Protein AF-A0A7W8V4X4-F1 (afdb_monomer_lite)

Secondary structure (DSSP, 8-state):
-EESSHHHHHHHHHHHHHTT-TTT--EEEE---HHHHHHHHSTT-SEEEEEE--HHHHHHHHHHHHHHHHTT----S---PPPEEEEHHHHHHTT--SHHHHHHH-HHHH---TT--TTSPPP-

Foldseek 3Di:
DEEADVVVLVVVQVVCVVVVNLVPAAYEYEADFLVVLVQLLPVSGSHFKYKYAQVVQVVVLVVLCVVCVVVVHHLDPDFDLHIDIDTSCNCNVQVPNGLVSVCVVPVSRVHDPRSDDPPDDDDD

Organism: Paraburkholderia atlantica (NCBI:txid2654982)

InterPro domains:
  IPR028082 Periplasmic binding protein-like I [SSF53822] (2-90)

Radius of gyration: 17.1 Å; chains: 1; bounding box: 39×23×49 Å

Sequence (124 aa):
MFAPYDEFARGAKLAADEAKLPSKLRIYSADISTADIEAIRAPGSAWVATAATNPAVVGAVSVRAAALLVAGQDPGHHIVVKPTLITRDDLVRNDIKTIADLGAKFPAFRSSDAATAAWIPAAQ

pLDDT: mean 95.53, std 5.44, range [53.59, 98.75]

Structure (mmCIF, N/CA/C/O backbone):
data_AF-A0A7W8V4X4-F1
#
_entry.id   AF-A0A7W8V4X4-F1
#
loop_
_atom_site.group_PDB
_atom_site.id
_atom_site.type_symbol
_atom_site.label_atom_id
_atom_site.label_alt_id
_atom_site.label_comp_id
_atom_site.label_asym_id
_atom_site.label_entity_id
_atom_site.label_seq_id
_atom_site.pdbx_PDB_ins_code
_atom_site.Cartn_x
_atom_site.Cartn_y
_atom_site.Cartn_z
_atom_site.occupancy
_atom_site.B_iso_or_equiv
_atom_site.auth_seq_id
_atom_site.auth_comp_id
_atom_site.auth_asym_id
_atom_site.auth_atom_id
_atom_site.pdbx_PDB_model_num
ATOM 1 N N . MET A 1 1 ? -18.548 1.766 6.104 1.00 94.00 1 MET A N 1
ATOM 2 C CA . MET A 1 1 ? -18.270 2.898 5.198 1.00 94.00 1 MET A CA 1
ATOM 3 C C . MET A 1 1 ? -17.064 2.559 4.337 1.00 94.00 1 MET A C 1
ATOM 5 O O . MET A 1 1 ? -16.241 1.756 4.770 1.00 94.00 1 MET A O 1
ATOM 9 N N . PHE A 1 2 ? -16.984 3.138 3.142 1.00 97.50 2 PHE A N 1
ATOM 10 C CA . PHE A 1 2 ? -15.850 2.970 2.236 1.00 97.50 2 PHE A CA 1
ATOM 11 C C . PHE A 1 2 ? -15.149 4.317 2.013 1.00 97.50 2 PHE A C 1
ATOM 13 O O . PHE A 1 2 ? -15.831 5.303 1.741 1.00 97.50 2 PHE A O 1
ATOM 20 N N . ALA A 1 3 ? -13.823 4.358 2.167 1.00 98.12 3 ALA A N 1
ATOM 21 C CA . ALA A 1 3 ? -12.979 5.529 1.926 1.00 98.12 3 ALA A CA 1
ATOM 22 C C . ALA A 1 3 ? -12.005 5.233 0.772 1.00 98.12 3 ALA A C 1
ATOM 24 O O . ALA A 1 3 ? -11.080 4.447 0.956 1.00 98.12 3 ALA A O 1
ATOM 25 N N . PRO A 1 4 ? -12.156 5.859 -0.406 1.00 97.44 4 PRO A N 1
ATOM 26 C CA . PRO A 1 4 ? -11.327 5.555 -1.575 1.00 97.44 4 PRO A CA 1
ATOM 27 C C . PRO A 1 4 ? -9.894 6.119 -1.501 1.00 97.44 4 PRO A C 1
ATOM 29 O O . PRO A 1 4 ? -9.196 6.084 -2.505 1.00 97.44 4 PRO A O 1
ATOM 32 N N . TYR A 1 5 ? -9.481 6.659 -0.351 1.00 97.94 5 TYR A N 1
ATOM 33 C CA . TYR A 1 5 ? -8.145 7.186 -0.072 1.00 97.94 5 TYR A CA 1
ATOM 34 C C . TYR A 1 5 ? -7.888 7.116 1.444 1.00 97.94 5 TYR A C 1
ATOM 36 O O . TYR A 1 5 ? -8.822 7.320 2.235 1.00 97.94 5 TYR A O 1
ATOM 44 N N . ASP A 1 6 ? -6.654 6.825 1.855 1.00 97.94 6 ASP A N 1
ATOM 45 C CA . ASP A 1 6 ? -6.279 6.612 3.258 1.00 97.94 6 ASP A CA 1
ATOM 46 C C . ASP A 1 6 ? -6.505 7.854 4.141 1.00 97.94 6 ASP A C 1
ATOM 48 O O . ASP A 1 6 ? -6.975 7.711 5.267 1.00 97.94 6 ASP A O 1
ATOM 52 N N . GLU A 1 7 ? -6.312 9.076 3.633 1.00 98.06 7 GLU A N 1
ATOM 53 C CA . GLU A 1 7 ? -6.596 10.314 4.380 1.00 98.06 7 GLU A CA 1
ATOM 54 C C . GLU A 1 7 ? -8.076 10.440 4.756 1.00 98.06 7 GLU A C 1
ATOM 56 O O . GLU A 1 7 ? -8.420 10.853 5.867 1.00 98.06 7 GLU A O 1
ATOM 61 N N . PHE A 1 8 ? -8.984 10.029 3.862 1.00 98.38 8 PHE A N 1
ATOM 62 C CA . PHE A 1 8 ? -10.411 10.003 4.184 1.00 98.38 8 PHE A CA 1
ATOM 63 C C . PHE A 1 8 ? -10.719 8.944 5.244 1.00 98.38 8 PHE A C 1
ATOM 65 O O . PHE A 1 8 ? -11.556 9.171 6.120 1.00 98.38 8 PHE A O 1
ATOM 72 N N . ALA A 1 9 ? -10.035 7.799 5.198 1.00 98.50 9 ALA A N 1
ATOM 73 C CA . ALA A 1 9 ? -10.171 6.758 6.209 1.00 98.50 9 ALA A CA 1
ATOM 74 C C . ALA A 1 9 ? -9.619 7.209 7.573 1.00 98.50 9 ALA A C 1
ATOM 76 O O . ALA A 1 9 ? -10.277 6.975 8.591 1.00 98.50 9 ALA A O 1
ATOM 77 N N . ARG A 1 10 ? -8.485 7.925 7.602 1.00 98.06 10 ARG A N 1
ATOM 78 C CA . ARG A 1 10 ? -7.919 8.554 8.806 1.00 98.06 10 ARG A CA 1
ATOM 79 C C . ARG A 1 10 ? -8.908 9.532 9.433 1.00 98.06 10 ARG A C 1
ATOM 81 O O . ARG A 1 10 ? -9.200 9.413 10.623 1.00 98.06 10 ARG A O 1
ATOM 88 N N . GLY A 1 11 ? -9.486 10.430 8.634 1.00 97.75 11 GLY A N 1
ATOM 89 C CA . GLY A 1 11 ? -10.512 11.366 9.102 1.00 97.75 11 GLY A CA 1
ATOM 90 C C . GLY A 1 11 ? -11.756 10.659 9.649 1.00 97.75 11 GLY A C 1
ATOM 91 O O . GLY A 1 11 ? -12.235 10.984 10.736 1.00 97.75 11 GLY A O 1
ATOM 92 N N . ALA A 1 12 ? -12.252 9.637 8.947 1.00 97.56 12 ALA A N 1
ATOM 93 C CA . ALA A 1 12 ? -13.406 8.863 9.399 1.00 97.56 12 ALA A CA 1
ATOM 94 C C . ALA A 1 12 ? -13.133 8.085 10.695 1.00 97.56 12 ALA A C 1
ATOM 96 O O . ALA A 1 12 ? -14.007 8.010 11.561 1.00 97.56 12 ALA A O 1
ATOM 97 N N . LYS A 1 13 ? -11.928 7.525 10.850 1.00 97.44 13 LYS A N 1
ATOM 98 C CA . LYS A 1 13 ? -11.498 6.863 12.086 1.00 97.44 13 LYS A CA 1
ATOM 99 C C . LYS A 1 13 ? -11.454 7.859 13.242 1.00 97.44 13 LYS A C 1
ATOM 101 O O . LYS A 1 13 ? -12.008 7.560 14.294 1.00 97.44 13 LYS A O 1
ATOM 106 N N . LEU A 1 14 ? -10.837 9.025 13.043 1.00 97.56 14 LEU A N 1
ATOM 107 C CA . LEU A 1 14 ? -10.759 10.068 14.068 1.00 97.56 14 LEU A CA 1
ATOM 108 C C . LEU A 1 14 ? -12.161 10.456 14.559 1.00 97.56 14 LEU A C 1
ATOM 110 O O . LEU A 1 14 ? -12.430 10.398 15.756 1.00 97.56 14 LEU A O 1
ATOM 114 N N . ALA A 1 15 ? -13.084 10.729 13.634 1.00 97.56 15 ALA A N 1
ATOM 115 C CA . ALA A 1 15 ? -14.468 11.051 13.972 1.00 97.56 15 ALA A CA 1
ATOM 116 C C . ALA A 1 15 ? -15.188 9.899 14.700 1.00 97.56 15 ALA A C 1
ATOM 118 O O . ALA A 1 15 ? -15.945 10.132 15.642 1.00 97.56 15 ALA A O 1
ATOM 119 N N . ALA A 1 16 ? -14.958 8.647 14.287 1.00 96.69 16 ALA A N 1
ATOM 120 C CA . ALA A 1 16 ? -15.530 7.473 14.944 1.00 96.69 16 ALA A CA 1
ATOM 121 C C . ALA A 1 16 ? -15.048 7.325 16.395 1.00 96.69 16 ALA A C 1
ATOM 123 O O . ALA A 1 16 ? -15.850 6.997 17.276 1.00 96.69 16 ALA A O 1
ATOM 124 N N . ASP A 1 17 ? -13.763 7.574 16.636 1.00 96.25 17 ASP A N 1
ATOM 125 C CA . ASP A 1 17 ? -13.154 7.502 17.962 1.00 96.25 17 ASP A CA 1
ATOM 126 C C . ASP A 1 17 ? -13.665 8.636 18.864 1.00 96.25 17 ASP A C 1
ATOM 128 O O . ASP A 1 17 ? -14.129 8.369 19.975 1.00 96.25 17 ASP A O 1
ATOM 132 N N . GLU A 1 18 ? -13.680 9.879 18.371 1.00 97.31 18 GLU A N 1
ATOM 133 C CA . GLU A 1 18 ? -14.198 11.051 19.096 1.00 97.31 18 GLU A CA 1
ATOM 134 C C . GLU A 1 18 ? -15.684 10.904 19.449 1.00 97.31 18 GLU A C 1
ATOM 136 O O . GLU A 1 18 ? -16.105 11.213 20.568 1.00 97.31 18 GLU A O 1
ATOM 141 N N . ALA A 1 19 ? -16.480 10.351 18.530 1.00 97.31 19 ALA A N 1
ATOM 142 C CA . ALA A 1 19 ? -17.895 10.073 18.755 1.00 97.31 19 ALA A CA 1
ATOM 143 C C . ALA A 1 19 ? -18.147 8.837 19.640 1.00 97.31 19 ALA A C 1
ATOM 145 O O . ALA A 1 19 ? -19.298 8.564 19.992 1.00 97.31 19 ALA A O 1
ATOM 146 N N . LYS A 1 20 ? -17.104 8.078 20.012 1.00 96.62 20 LYS A N 1
ATOM 147 C CA . LYS A 1 20 ? -17.198 6.811 20.764 1.00 96.62 20 LYS A CA 1
ATOM 148 C C . LYS A 1 20 ? -18.060 5.762 20.050 1.00 96.62 20 LYS A C 1
ATOM 150 O O . LYS A 1 20 ? -18.831 5.030 20.674 1.00 96.62 20 LYS A O 1
ATOM 155 N N . LEU A 1 21 ? -17.924 5.671 18.727 1.00 96.31 21 LEU A N 1
ATOM 156 C CA . LEU A 1 21 ? -18.658 4.737 17.869 1.00 96.31 21 LEU A CA 1
ATOM 157 C C . LEU A 1 21 ? -17.801 3.650 17.181 1.00 96.31 21 LEU A C 1
ATOM 159 O O . LEU A 1 21 ? -18.309 3.060 16.221 1.00 96.31 21 LEU A O 1
ATOM 163 N N . PRO A 1 22 ? -16.568 3.297 17.612 1.00 92.75 22 PRO A N 1
ATOM 164 C CA . PRO A 1 22 ? -15.736 2.387 16.823 1.00 92.75 22 PRO A CA 1
ATOM 165 C C . PRO A 1 22 ? -16.312 0.963 16.730 1.00 92.75 22 PRO A C 1
ATOM 167 O O . PRO A 1 22 ? -16.068 0.251 15.761 1.00 92.75 22 PRO A O 1
ATOM 170 N N . SER A 1 23 ? -17.149 0.552 17.689 1.00 95.50 23 SER A N 1
ATOM 171 C CA . SER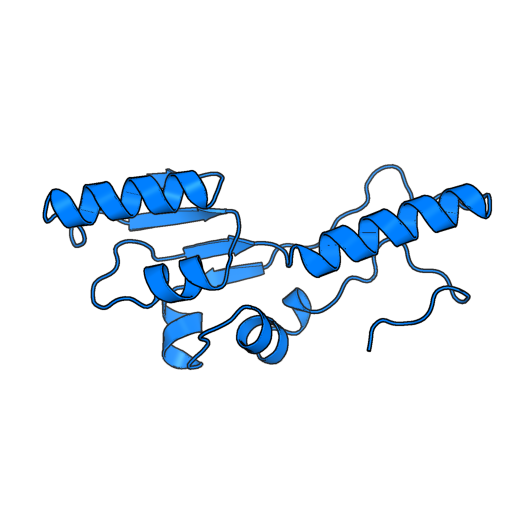 A 1 23 ? -17.859 -0.735 17.658 1.00 95.50 23 SER A CA 1
ATOM 172 C C . SER A 1 23 ? -19.105 -0.744 16.766 1.00 95.50 23 SER A C 1
ATOM 174 O O . SER A 1 23 ? -19.643 -1.816 16.488 1.00 95.50 23 SER A O 1
ATOM 176 N N . LYS A 1 24 ? -19.582 0.425 16.315 1.00 96.69 24 LYS A N 1
ATOM 177 C CA . LYS A 1 24 ? -20.825 0.566 15.538 1.00 96.69 24 LYS A CA 1
ATOM 178 C C . LYS A 1 24 ? -20.602 0.693 14.035 1.00 96.69 24 LYS A C 1
ATOM 180 O O . LYS A 1 24 ? -21.572 0.696 13.281 1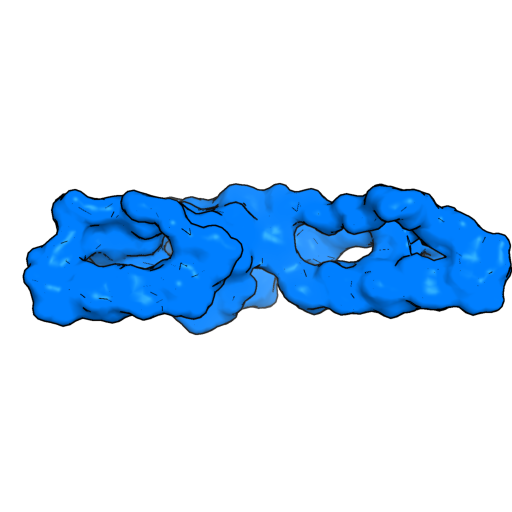.00 96.69 24 LYS A O 1
ATOM 185 N N . LEU A 1 25 ? -19.356 0.809 13.586 1.00 96.06 25 LEU A N 1
ATOM 186 C CA . LEU A 1 25 ? -19.036 0.944 12.172 1.00 96.06 25 LEU A CA 1
ATOM 187 C C . LEU A 1 25 ? -17.765 0.192 11.804 1.00 96.06 25 LEU A C 1
ATOM 189 O O . LEU A 1 25 ? -16.950 -0.173 12.643 1.00 96.06 25 LEU A O 1
ATOM 193 N N . ARG A 1 26 ? -17.629 -0.048 10.504 1.00 98.19 26 ARG A N 1
ATOM 194 C CA . ARG A 1 26 ? -16.458 -0.666 9.892 1.00 98.19 26 ARG A CA 1
ATOM 195 C C . ARG A 1 26 ? -15.976 0.236 8.764 1.00 98.19 26 ARG A C 1
ATOM 197 O O . ARG A 1 26 ? -16.792 0.653 7.933 1.00 98.19 26 ARG A O 1
ATOM 204 N N . ILE A 1 27 ? -14.687 0.548 8.758 1.00 98.62 27 ILE A N 1
ATOM 205 C CA . ILE A 1 27 ? -14.015 1.337 7.726 1.00 98.62 27 ILE A CA 1
ATOM 206 C C . ILE A 1 27 ? -13.261 0.364 6.823 1.00 98.62 27 ILE A C 1
ATOM 208 O O . ILE A 1 27 ? -12.426 -0.415 7.290 1.00 98.62 27 ILE A O 1
ATOM 212 N N . TYR A 1 28 ? -13.608 0.410 5.541 1.00 98.75 28 TYR A N 1
ATOM 213 C CA . TYR A 1 28 ? -12.897 -0.234 4.443 1.00 98.75 28 TYR A CA 1
ATOM 214 C C . TYR A 1 28 ? -12.294 0.875 3.589 1.00 98.75 28 TYR A C 1
ATOM 216 O O . TYR A 1 28 ? -12.984 1.865 3.332 1.00 98.75 28 TYR A O 1
ATOM 224 N N . SER A 1 29 ? -11.046 0.745 3.157 1.00 98.69 29 SER A N 1
ATOM 225 C CA . SER A 1 29 ? -10.375 1.827 2.432 1.00 98.69 29 SER A CA 1
ATOM 226 C C . SER A 1 29 ? -9.542 1.370 1.239 1.00 98.69 29 SER A C 1
ATOM 228 O O . SER A 1 29 ? -9.427 0.173 0.965 1.00 98.69 29 SER A O 1
ATOM 230 N N . ALA A 1 30 ? -8.969 2.347 0.543 1.00 98.44 30 ALA A N 1
ATOM 231 C CA . ALA A 1 30 ? -7.819 2.172 -0.328 1.00 98.44 30 ALA A CA 1
ATOM 232 C C . ALA A 1 30 ? -6.557 2.776 0.311 1.00 98.44 30 ALA A C 1
ATOM 234 O O . ALA A 1 30 ? -6.662 3.583 1.237 1.00 98.44 30 ALA A O 1
ATOM 235 N N . ASP A 1 31 ? -5.399 2.384 -0.218 1.00 98.00 31 ASP A N 1
ATOM 236 C CA . ASP A 1 31 ? -4.058 2.842 0.161 1.00 98.00 31 ASP A CA 1
ATOM 237 C C . ASP A 1 31 ? -3.604 2.444 1.570 1.00 98.00 31 ASP A C 1
ATOM 239 O O . ASP A 1 31 ? -4.359 1.897 2.381 1.00 98.00 31 ASP A O 1
ATOM 243 N N . ILE A 1 32 ? -2.304 2.608 1.820 1.00 97.69 32 ILE A N 1
ATOM 244 C CA . ILE A 1 32 ? -1.694 2.283 3.105 1.00 97.69 32 ILE A CA 1
ATOM 245 C C . ILE A 1 32 ? -0.349 2.995 3.288 1.00 97.69 32 ILE A C 1
ATOM 247 O O . ILE A 1 32 ? 0.488 3.053 2.385 1.00 97.69 32 ILE A O 1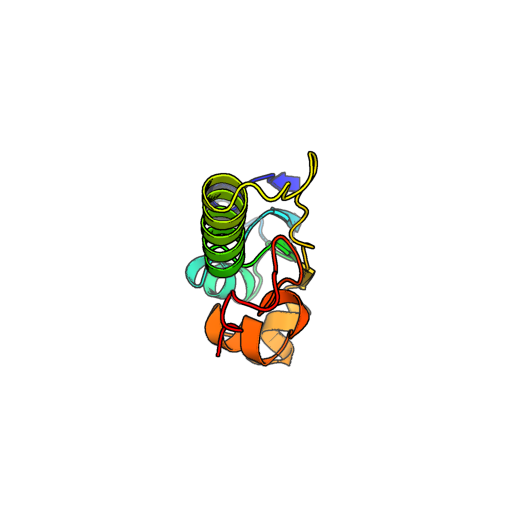
ATOM 251 N N . SER A 1 33 ? -0.113 3.449 4.511 1.00 97.44 33 SER A N 1
ATOM 252 C CA . SER A 1 33 ? 1.159 3.952 5.020 1.00 97.44 33 SER A CA 1
ATOM 253 C C . SER A 1 33 ? 1.522 3.267 6.344 1.00 97.44 33 SER A C 1
ATOM 255 O O . SER A 1 33 ? 0.726 2.534 6.935 1.00 97.44 33 SER A O 1
ATOM 257 N N . THR A 1 34 ? 2.728 3.519 6.864 1.00 97.81 34 THR A N 1
ATOM 258 C CA . THR A 1 34 ? 3.097 3.058 8.216 1.00 97.81 34 THR A CA 1
ATOM 259 C C . THR A 1 34 ? 2.160 3.637 9.287 1.00 97.81 34 THR A C 1
ATOM 261 O O . THR A 1 34 ? 1.804 2.927 10.225 1.00 97.81 34 THR A O 1
ATOM 264 N N . ALA A 1 35 ? 1.694 4.880 9.121 1.00 97.88 35 ALA A N 1
ATOM 265 C CA . ALA A 1 35 ? 0.733 5.493 10.040 1.00 97.88 35 ALA A CA 1
ATOM 266 C C . ALA A 1 35 ? -0.638 4.793 9.992 1.00 97.88 35 ALA A C 1
ATOM 268 O O . ALA A 1 35 ? -1.289 4.617 11.022 1.00 97.88 35 ALA A O 1
ATOM 269 N N . ASP A 1 36 ? -1.060 4.317 8.818 1.00 98.38 36 ASP A N 1
ATOM 270 C CA . ASP A 1 36 ? -2.307 3.550 8.695 1.00 98.38 36 ASP A CA 1
ATOM 271 C C . ASP A 1 36 ? -2.203 2.182 9.332 1.00 98.38 36 ASP A C 1
ATOM 273 O O . ASP A 1 36 ? -3.140 1.741 9.990 1.00 98.38 36 ASP A O 1
ATOM 277 N N . ILE A 1 37 ? -1.057 1.515 9.186 1.00 98.44 37 ILE A N 1
ATOM 278 C CA . ILE A 1 37 ? -0.804 0.239 9.859 1.00 98.44 37 ILE A CA 1
ATOM 279 C C . ILE A 1 37 ? -0.957 0.413 11.373 1.00 98.44 37 ILE A C 1
ATOM 281 O O . ILE A 1 37 ? -1.613 -0.405 12.021 1.00 98.44 37 ILE A O 1
ATOM 285 N N . GLU A 1 38 ? -0.417 1.490 11.940 1.00 98.44 38 GLU A N 1
ATOM 286 C CA . GLU A 1 38 ? -0.610 1.825 13.352 1.00 98.44 38 GLU A CA 1
ATOM 287 C C . GLU A 1 38 ? -2.096 2.055 13.688 1.00 98.44 38 GLU A C 1
ATOM 289 O O . GLU A 1 38 ? -2.633 1.430 14.610 1.00 98.44 38 GLU A O 1
ATOM 294 N N . ALA A 1 39 ? -2.792 2.876 12.898 1.00 98.31 39 ALA A N 1
ATOM 295 C CA . ALA A 1 39 ? -4.199 3.215 13.105 1.00 98.31 39 ALA A CA 1
ATOM 296 C C . ALA A 1 39 ? -5.152 2.007 12.975 1.00 98.31 39 ALA A C 1
ATOM 298 O O . ALA A 1 39 ? -6.115 1.884 13.741 1.00 98.31 39 ALA A O 1
ATOM 299 N N . ILE A 1 40 ? -4.894 1.100 12.033 1.00 98.62 40 ILE A N 1
ATOM 300 C CA . ILE A 1 40 ? -5.650 -0.142 11.821 1.00 98.62 40 ILE A CA 1
ATOM 301 C C . ILE A 1 40 ? -5.408 -1.110 12.987 1.00 98.62 40 ILE A C 1
ATOM 303 O O . ILE A 1 40 ? -6.346 -1.722 13.506 1.00 98.62 40 ILE A O 1
ATOM 307 N N . ARG A 1 41 ? -4.158 -1.241 13.447 1.00 98.44 41 ARG A N 1
ATOM 308 C CA . ARG A 1 41 ? -3.792 -2.166 14.536 1.00 98.44 41 ARG A CA 1
ATOM 309 C C . ARG A 1 41 ? -4.300 -1.734 15.900 1.00 98.44 41 ARG A C 1
ATOM 311 O O . ARG A 1 41 ? -4.450 -2.603 16.764 1.00 98.44 41 ARG A O 1
ATOM 318 N N . ALA A 1 42 ? -4.586 -0.445 16.089 1.00 97.88 42 ALA A N 1
ATOM 319 C CA . ALA A 1 42 ? -5.067 0.095 17.354 1.00 97.88 42 ALA A CA 1
ATOM 320 C C . ALA A 1 42 ? -6.175 -0.791 17.982 1.00 97.88 42 ALA A C 1
ATOM 322 O O . ALA A 1 42 ? -7.029 -1.344 17.266 1.00 97.88 42 ALA A O 1
ATOM 323 N N . PRO A 1 43 ? -6.164 -0.993 19.313 1.00 95.94 43 PRO A N 1
ATOM 324 C CA . PRO A 1 43 ? -7.187 -1.781 19.990 1.00 95.94 43 PRO A CA 1
ATOM 325 C C . PRO A 1 43 ? -8.588 -1.247 19.688 1.00 95.94 43 PRO A C 1
ATOM 327 O O . PRO A 1 43 ? -8.843 -0.054 19.808 1.00 95.94 43 PRO A O 1
ATOM 330 N N . GLY A 1 44 ? -9.496 -2.130 19.270 1.00 95.44 44 GLY A N 1
ATOM 331 C CA . GLY A 1 44 ? -10.873 -1.746 18.954 1.00 95.44 44 GLY A CA 1
ATOM 332 C C . GLY A 1 44 ? -11.041 -0.862 17.714 1.00 95.44 44 GLY A C 1
ATOM 333 O O . GLY A 1 44 ? -12.140 -0.355 17.517 1.00 95.44 44 GLY A O 1
ATOM 334 N N . SER A 1 45 ? -10.005 -0.688 16.880 1.00 97.88 45 SER A N 1
ATOM 335 C CA . SER A 1 45 ? -10.089 0.137 15.669 1.00 97.88 45 SER A CA 1
ATOM 336 C C . SER A 1 45 ? -11.269 -0.267 14.780 1.00 97.88 45 SER A C 1
ATOM 338 O O . SER A 1 45 ? -11.472 -1.447 14.474 1.00 97.88 45 SER A O 1
ATOM 340 N N . ALA A 1 46 ? -12.034 0.732 14.335 1.00 98.00 46 ALA A N 1
ATOM 341 C CA . ALA A 1 46 ? -13.106 0.549 13.362 1.00 98.00 46 ALA A CA 1
ATOM 342 C C . ALA A 1 46 ? -12.570 0.254 11.950 1.00 98.00 46 ALA A C 1
ATOM 344 O O . ALA A 1 46 ? -13.322 -0.209 11.089 1.00 98.00 46 ALA A O 1
ATOM 345 N N . TRP A 1 47 ? -11.285 0.520 11.698 1.00 98.62 47 TRP A N 1
ATOM 346 C CA . TRP A 1 47 ? -10.638 0.294 10.412 1.00 98.62 47 TRP A CA 1
ATOM 347 C C . TRP A 1 47 ? -10.206 -1.158 10.281 1.00 98.62 47 TRP A C 1
ATOM 349 O O . TRP A 1 47 ? -9.305 -1.624 10.972 1.00 98.62 47 TRP A O 1
ATOM 359 N N . VAL A 1 48 ? -10.918 -1.897 9.427 1.00 98.50 48 VAL A N 1
ATOM 360 C CA . VAL A 1 48 ? -10.824 -3.361 9.376 1.00 98.50 48 VAL A CA 1
ATOM 361 C C . VAL A 1 48 ? -10.126 -3.901 8.140 1.00 98.50 48 VAL A C 1
ATOM 363 O O . VAL A 1 48 ? -9.608 -5.014 8.203 1.00 98.50 48 VAL A O 1
ATOM 366 N N . ALA A 1 49 ? -10.086 -3.147 7.040 1.00 98.50 49 ALA A N 1
ATOM 367 C CA . ALA A 1 49 ? -9.350 -3.543 5.847 1.00 98.50 49 ALA A CA 1
ATOM 368 C C . ALA A 1 49 ? -9.015 -2.353 4.942 1.00 98.50 49 ALA A C 1
ATOM 370 O O . ALA A 1 49 ? -9.746 -1.359 4.905 1.00 98.50 49 ALA A O 1
ATOM 371 N N . THR A 1 50 ? -7.948 -2.508 4.166 1.00 98.56 50 THR A N 1
ATOM 372 C CA . THR A 1 50 ? -7.594 -1.631 3.051 1.00 98.56 50 THR A CA 1
ATOM 373 C C . THR A 1 50 ? -7.140 -2.449 1.842 1.00 98.56 50 THR A C 1
ATOM 375 O O . THR A 1 50 ? -6.570 -3.531 1.997 1.00 98.56 50 THR A O 1
ATOM 378 N N . ALA A 1 51 ? -7.405 -1.959 0.635 1.00 97.50 51 ALA A N 1
ATOM 379 C CA . ALA A 1 51 ? -6.809 -2.472 -0.594 1.00 97.50 51 ALA A CA 1
ATOM 380 C C . ALA A 1 51 ? -5.721 -1.501 -1.057 1.00 97.50 51 ALA A C 1
ATOM 382 O O . ALA A 1 51 ? -6.008 -0.336 -1.320 1.00 97.50 51 ALA A O 1
ATOM 383 N N . ALA A 1 52 ? -4.477 -1.962 -1.169 1.00 96.81 52 ALA A N 1
ATOM 384 C CA . ALA A 1 52 ? -3.361 -1.061 -1.429 1.00 96.81 52 ALA A CA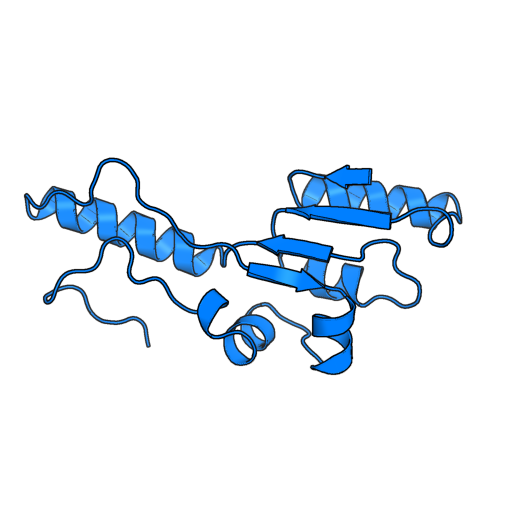 1
ATOM 385 C C . ALA A 1 52 ? -2.332 -1.634 -2.400 1.00 96.81 52 ALA A C 1
ATOM 387 O O . ALA A 1 52 ? -2.174 -2.846 -2.542 1.00 96.81 52 ALA A O 1
ATOM 388 N N . THR A 1 53 ? -1.585 -0.730 -3.024 1.00 95.88 53 THR A N 1
ATOM 389 C CA . THR A 1 53 ? -0.302 -1.026 -3.671 1.00 95.88 53 THR A CA 1
ATOM 390 C C . THR A 1 53 ? 0.819 -0.432 -2.823 1.00 95.88 53 THR A C 1
ATOM 392 O O . THR A 1 53 ? 0.577 0.432 -1.981 1.00 95.88 53 THR A O 1
ATOM 395 N N . ASN A 1 54 ? 2.054 -0.883 -3.028 1.00 95.44 54 ASN A N 1
ATOM 396 C CA . ASN A 1 54 ? 3.199 -0.232 -2.409 1.00 95.44 54 ASN A CA 1
ATOM 397 C C . ASN A 1 54 ? 3.576 1.017 -3.226 1.00 95.44 54 ASN A C 1
ATOM 399 O O . ASN A 1 54 ? 3.984 0.864 -4.384 1.00 95.44 54 ASN A O 1
ATOM 403 N N . PRO A 1 55 ? 3.499 2.235 -2.659 1.00 92.56 55 PRO A N 1
ATOM 404 C CA . PRO A 1 55 ? 3.777 3.464 -3.403 1.00 92.56 55 PRO A CA 1
ATOM 405 C C . PRO A 1 55 ? 5.211 3.518 -3.950 1.00 92.56 55 PRO A C 1
ATOM 407 O O . PRO A 1 55 ? 5.435 4.071 -5.026 1.00 92.56 55 PRO A O 1
ATOM 410 N N . ALA A 1 56 ? 6.180 2.878 -3.282 1.00 93.62 56 ALA A N 1
ATOM 411 C CA . ALA A 1 56 ? 7.546 2.774 -3.796 1.00 93.62 56 ALA A CA 1
ATOM 412 C C . ALA A 1 56 ? 7.620 1.893 -5.057 1.00 93.62 56 ALA A C 1
ATOM 414 O O . ALA A 1 56 ? 8.326 2.229 -6.008 1.00 93.62 56 ALA A O 1
ATOM 415 N N . VAL A 1 57 ? 6.850 0.799 -5.102 1.00 94.56 57 VAL A N 1
ATOM 416 C CA . VAL A 1 57 ? 6.756 -0.073 -6.286 1.00 94.56 57 VAL A CA 1
ATOM 417 C C . VAL A 1 57 ? 6.060 0.654 -7.433 1.00 94.56 57 VAL A C 1
ATOM 419 O O . VAL A 1 57 ? 6.524 0.563 -8.567 1.00 94.56 57 VAL A O 1
ATOM 422 N N . VAL A 1 58 ? 4.996 1.413 -7.153 1.00 95.88 58 VAL A N 1
ATOM 423 C CA . VAL A 1 58 ? 4.332 2.260 -8.157 1.00 95.88 58 VAL A CA 1
ATOM 424 C C . VAL A 1 58 ? 5.315 3.278 -8.736 1.00 95.88 58 VAL A C 1
ATOM 426 O O . VAL A 1 58 ? 5.452 3.359 -9.954 1.00 95.88 58 VAL A O 1
ATOM 429 N N . GLY A 1 59 ? 6.070 3.987 -7.890 1.00 95.56 59 GLY A N 1
ATOM 430 C CA . GLY A 1 59 ? 7.105 4.923 -8.339 1.00 95.56 59 GLY A CA 1
ATOM 431 C C . GLY A 1 59 ? 8.171 4.255 -9.214 1.00 95.56 59 GLY A C 1
ATOM 432 O O . GLY A 1 59 ? 8.500 4.764 -10.286 1.00 95.56 59 GLY A O 1
ATOM 433 N N . ALA A 1 60 ? 8.657 3.077 -8.813 1.00 95.38 60 ALA A N 1
ATOM 434 C CA . ALA A 1 60 ? 9.620 2.309 -9.599 1.00 95.38 60 ALA A CA 1
ATOM 435 C C . ALA A 1 60 ? 9.048 1.866 -10.958 1.00 95.38 60 ALA A C 1
ATOM 437 O O . ALA A 1 60 ? 9.728 1.971 -11.976 1.00 95.38 60 ALA A O 1
ATOM 438 N N . VAL A 1 61 ? 7.796 1.398 -11.009 1.00 96.44 61 VAL A N 1
ATOM 439 C CA . VAL A 1 61 ? 7.098 1.055 -12.262 1.00 96.44 61 VAL A CA 1
ATOM 440 C C . VAL A 1 61 ? 6.990 2.273 -13.180 1.00 96.44 61 VAL A C 1
ATOM 442 O O . VAL A 1 61 ? 7.314 2.154 -14.359 1.00 96.44 61 VAL A O 1
ATOM 445 N N . SER A 1 62 ? 6.621 3.443 -12.653 1.00 97.12 62 SER A N 1
ATOM 446 C CA . SER A 1 62 ? 6.517 4.682 -13.434 1.00 97.12 62 SER A CA 1
ATOM 447 C C . SER A 1 62 ? 7.853 5.098 -14.055 1.00 97.12 62 SER A C 1
ATOM 449 O O . SER A 1 62 ? 7.909 5.424 -15.240 1.00 97.12 62 SER A O 1
ATOM 451 N N . VAL A 1 63 ? 8.949 5.038 -13.288 1.00 96.88 63 VAL A N 1
ATOM 452 C CA . VAL A 1 63 ? 10.294 5.355 -13.801 1.00 96.88 63 VAL A CA 1
ATOM 453 C C . VAL A 1 63 ? 10.727 4.350 -14.866 1.00 96.88 63 VAL A C 1
ATOM 455 O O . VAL A 1 63 ? 11.250 4.748 -15.907 1.00 96.88 63 VAL A O 1
ATOM 458 N N . ARG A 1 64 ? 10.474 3.053 -14.653 1.00 97.06 64 ARG A N 1
ATOM 459 C CA . ARG A 1 64 ? 10.781 2.028 -15.656 1.00 97.06 64 ARG A CA 1
ATOM 460 C C . ARG A 1 64 ? 9.986 2.229 -16.947 1.00 97.06 64 ARG A C 1
ATOM 462 O O . ARG A 1 64 ? 10.567 2.144 -18.022 1.00 97.06 64 ARG A O 1
ATOM 469 N N . ALA A 1 65 ? 8.699 2.559 -16.854 1.00 97.62 65 ALA A N 1
ATOM 470 C CA . ALA A 1 65 ? 7.864 2.849 -18.018 1.00 97.62 65 ALA A CA 1
ATOM 471 C C . ALA A 1 65 ? 8.405 4.035 -18.831 1.00 97.62 65 ALA A C 1
ATOM 473 O O . ALA A 1 65 ? 8.510 3.950 -20.053 1.00 97.62 65 ALA A O 1
ATOM 474 N N . ALA A 1 66 ? 8.824 5.112 -18.159 1.00 97.69 66 ALA A N 1
ATOM 475 C CA . ALA A 1 66 ? 9.478 6.240 -18.818 1.00 97.69 66 ALA A CA 1
ATOM 476 C C . ALA A 1 66 ? 10.806 5.833 -19.484 1.00 97.69 66 ALA A C 1
ATOM 478 O O . ALA A 1 66 ? 11.084 6.244 -20.608 1.00 97.69 66 ALA A O 1
ATOM 479 N N . ALA A 1 67 ? 11.609 4.992 -18.827 1.00 97.62 67 ALA A N 1
ATOM 480 C CA . ALA A 1 67 ? 12.872 4.505 -19.378 1.00 97.62 67 ALA A CA 1
ATOM 481 C C . ALA A 1 67 ? 12.671 3.624 -20.627 1.00 97.62 67 ALA A C 1
ATOM 483 O O . ALA A 1 67 ? 13.441 3.741 -21.579 1.00 97.62 67 ALA A O 1
ATOM 484 N N . LEU A 1 68 ? 11.621 2.793 -20.657 1.00 98.12 68 LEU A N 1
ATOM 485 C CA . LEU A 1 68 ? 11.232 2.026 -21.846 1.00 98.12 68 LEU A CA 1
ATOM 486 C C . LEU A 1 68 ? 10.920 2.957 -23.022 1.00 98.12 68 LEU A C 1
ATOM 488 O O . LEU A 1 68 ? 11.471 2.763 -24.104 1.00 98.12 68 LEU A O 1
ATOM 492 N N . LEU A 1 69 ? 10.137 4.016 -22.792 1.00 98.00 69 LEU A N 1
ATOM 493 C CA . LEU A 1 69 ? 9.819 5.004 -23.828 1.00 98.00 69 LEU A CA 1
ATOM 494 C C . LEU A 1 69 ? 11.074 5.708 -24.366 1.00 98.00 69 LEU A C 1
ATOM 496 O O . LEU A 1 69 ? 11.218 5.856 -25.577 1.00 98.00 69 LEU A O 1
ATOM 500 N N . VAL A 1 70 ? 12.012 6.089 -23.491 1.00 98.25 70 VAL A N 1
ATOM 501 C CA . VAL A 1 70 ? 13.308 6.670 -23.898 1.00 98.25 70 VAL A CA 1
ATOM 502 C C . VAL A 1 70 ? 14.124 5.688 -24.747 1.00 98.25 70 VAL A C 1
ATOM 504 O O . VAL A 1 70 ? 14.780 6.099 -25.701 1.00 98.25 70 VAL A O 1
ATOM 507 N N . ALA A 1 71 ? 14.053 4.391 -24.442 1.00 98.00 71 ALA A N 1
ATOM 508 C CA . ALA A 1 71 ? 14.694 3.328 -25.213 1.00 98.00 71 ALA A CA 1
ATOM 509 C C . ALA A 1 71 ? 13.932 2.943 -26.502 1.00 98.00 71 ALA A C 1
ATOM 511 O O . ALA A 1 71 ? 14.334 1.999 -27.184 1.00 98.00 71 ALA A O 1
ATOM 512 N N . GLY A 1 72 ? 12.834 3.632 -26.839 1.00 97.94 72 GLY A N 1
ATOM 513 C CA . GLY A 1 72 ? 11.992 3.320 -27.999 1.00 97.94 72 GLY A CA 1
ATOM 514 C C . GLY A 1 72 ? 11.157 2.042 -27.846 1.00 97.94 72 GLY A C 1
ATOM 515 O O . GLY A 1 72 ? 10.716 1.477 -28.845 1.00 97.94 72 GLY A O 1
ATOM 516 N N . GLN A 1 73 ? 10.962 1.563 -26.615 1.00 98.12 73 GLN A N 1
ATOM 517 C CA . GLN A 1 73 ? 10.164 0.382 -26.280 1.00 98.12 73 GLN A CA 1
ATOM 518 C C . GLN A 1 73 ? 8.778 0.803 -25.771 1.00 98.12 73 GLN A C 1
ATOM 520 O O . GLN A 1 73 ? 8.658 1.763 -25.012 1.00 98.12 73 GLN A O 1
ATOM 525 N N . ASP A 1 74 ? 7.730 0.077 -26.168 1.00 96.44 74 ASP A N 1
ATOM 526 C CA . ASP A 1 74 ? 6.357 0.332 -25.715 1.00 96.44 74 ASP A CA 1
ATOM 527 C C . ASP A 1 74 ? 6.101 -0.348 -24.353 1.00 96.44 74 ASP A C 1
ATOM 529 O O . ASP A 1 74 ? 6.119 -1.581 -24.282 1.00 96.44 74 ASP A O 1
ATOM 533 N N . PRO A 1 75 ? 5.862 0.405 -23.261 1.00 95.44 75 PRO A N 1
ATOM 534 C CA . PRO A 1 75 ? 5.518 -0.171 -21.962 1.00 95.44 75 PRO A CA 1
ATOM 535 C C . PRO A 1 75 ? 4.057 -0.659 -21.881 1.00 95.44 75 PRO A C 1
ATOM 537 O O . PRO A 1 75 ? 3.667 -1.236 -20.863 1.00 95.44 75 PRO A O 1
ATOM 540 N N . GLY A 1 76 ? 3.256 -0.437 -22.927 1.00 94.19 76 GLY A N 1
ATOM 541 C CA . GLY A 1 76 ? 1.840 -0.770 -23.010 1.00 94.19 76 GLY A CA 1
ATOM 542 C C . GLY A 1 76 ? 0.924 0.370 -22.557 1.00 94.19 76 GLY A C 1
ATOM 543 O O . GLY A 1 76 ? 1.271 1.195 -21.714 1.00 94.19 76 GLY A O 1
ATOM 544 N N . HIS A 1 77 ? -0.301 0.386 -23.092 1.00 94.06 77 HIS A N 1
ATOM 545 C CA . HIS A 1 77 ? -1.313 1.405 -22.776 1.00 94.06 77 HIS A CA 1
ATOM 546 C C . HIS A 1 77 ? -1.883 1.280 -21.349 1.00 94.06 77 HIS A C 1
ATOM 548 O O . HIS A 1 77 ? -2.347 2.258 -20.767 1.00 94.06 77 HIS A O 1
ATOM 554 N N . HIS A 1 78 ? -1.862 0.074 -20.772 1.00 95.44 78 HIS A N 1
ATOM 555 C CA . HIS A 1 78 ? -2.315 -0.191 -19.406 1.00 95.44 78 HIS A CA 1
ATOM 556 C C . HIS A 1 78 ? -1.213 -0.881 -18.608 1.00 95.44 78 HIS A C 1
ATOM 558 O O . HIS A 1 78 ? -0.967 -2.076 -18.766 1.00 95.44 78 HIS A O 1
ATOM 564 N N . ILE A 1 79 ? -0.580 -0.123 -17.716 1.00 95.44 79 ILE A N 1
ATOM 565 C CA . ILE A 1 79 ? 0.458 -0.611 -16.810 1.00 95.44 79 ILE A CA 1
ATOM 566 C C . ILE A 1 79 ? -0.184 -0.810 -15.440 1.00 95.44 79 ILE A C 1
ATOM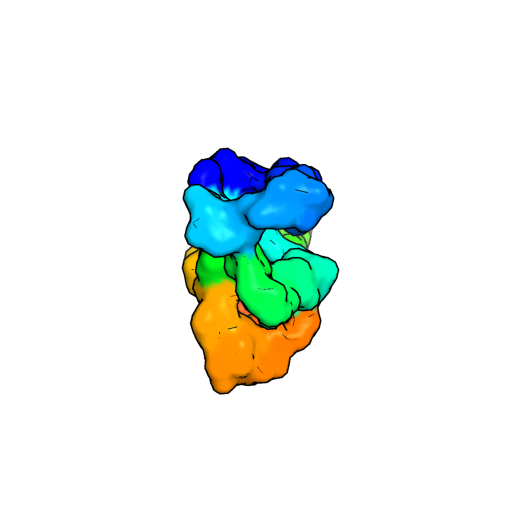 568 O O . ILE A 1 79 ? -0.526 0.155 -14.759 1.00 95.44 79 ILE A O 1
ATOM 572 N N . VAL A 1 80 ? -0.387 -2.065 -15.043 1.00 94.62 80 VAL A N 1
ATOM 573 C CA . VAL A 1 80 ? -1.124 -2.401 -13.818 1.00 94.62 80 VAL A CA 1
ATOM 574 C C . VAL A 1 80 ? -0.163 -2.839 -12.720 1.00 94.62 80 VAL A C 1
ATOM 576 O O . VAL A 1 80 ? 0.535 -3.841 -12.854 1.00 94.62 80 VAL A O 1
ATOM 579 N N . VAL A 1 81 ? -0.184 -2.127 -11.593 1.00 95.19 81 VAL A N 1
ATOM 580 C CA . VAL A 1 81 ? 0.402 -2.600 -10.333 1.00 95.19 81 VAL A CA 1
ATOM 581 C C . VAL A 1 81 ? -0.699 -3.289 -9.540 1.00 95.19 81 VAL A C 1
ATOM 583 O O . VAL A 1 81 ? -1.700 -2.665 -9.193 1.00 95.19 81 VAL A O 1
ATOM 586 N N . LYS A 1 82 ? -0.547 -4.593 -9.294 1.00 93.62 82 LYS A N 1
ATOM 587 C CA . LYS A 1 82 ? -1.590 -5.400 -8.650 1.00 93.62 82 LYS A CA 1
ATOM 588 C C . LYS A 1 82 ? -1.754 -4.976 -7.181 1.00 93.62 82 LYS A C 1
ATOM 590 O O . LYS A 1 82 ? -0.774 -5.026 -6.437 1.00 93.62 82 LYS A O 1
ATOM 595 N N . PRO A 1 83 ? -2.959 -4.572 -6.742 1.00 94.81 83 PRO A N 1
ATOM 596 C CA . PRO A 1 83 ? -3.202 -4.264 -5.341 1.00 94.81 83 PRO A CA 1
ATOM 597 C C . PRO A 1 83 ? -3.298 -5.544 -4.505 1.00 94.81 83 PRO A C 1
ATOM 599 O O . PRO A 1 83 ? -3.596 -6.627 -5.010 1.00 94.81 83 PRO A O 1
ATOM 602 N N . THR A 1 84 ? -3.078 -5.405 -3.202 1.00 94.69 84 THR A N 1
ATOM 603 C CA . THR A 1 84 ? -3.228 -6.460 -2.196 1.00 94.69 84 THR A CA 1
ATOM 604 C C . THR A 1 84 ? -4.293 -6.042 -1.186 1.00 94.69 84 THR A C 1
ATOM 606 O O . THR A 1 84 ? -4.326 -4.890 -0.753 1.00 94.69 84 THR A O 1
ATOM 609 N N . LEU A 1 85 ? -5.167 -6.978 -0.809 1.00 96.69 85 LEU A N 1
ATOM 610 C CA . LEU A 1 85 ? -6.066 -6.805 0.330 1.00 96.69 85 LEU A CA 1
ATOM 611 C C . LEU A 1 85 ? -5.272 -7.003 1.621 1.00 96.69 85 LEU A C 1
ATOM 613 O O . LEU A 1 85 ? -4.622 -8.031 1.792 1.00 96.69 85 LEU A O 1
ATOM 617 N N . ILE A 1 86 ? -5.362 -6.036 2.527 1.00 97.69 86 ILE A N 1
ATOM 618 C CA . ILE A 1 86 ? -4.710 -6.053 3.834 1.00 97.69 86 ILE A CA 1
ATOM 619 C C . ILE A 1 86 ? -5.791 -5.863 4.893 1.00 97.69 86 ILE A C 1
ATOM 621 O O . ILE A 1 86 ? -6.424 -4.807 4.971 1.00 97.69 86 ILE A O 1
ATOM 625 N N . THR A 1 87 ? -6.025 -6.882 5.712 1.00 98.44 87 THR A N 1
ATOM 626 C CA . THR A 1 87 ? -6.983 -6.805 6.819 1.00 98.44 87 THR A CA 1
ATOM 627 C C . THR A 1 87 ? -6.291 -6.445 8.130 1.00 98.44 87 THR A C 1
ATOM 629 O O . THR A 1 87 ? -5.095 -6.675 8.321 1.00 98.44 87 THR A O 1
ATOM 632 N N . ARG A 1 88 ? -7.052 -5.921 9.095 1.00 98.50 88 ARG A N 1
ATOM 633 C CA . ARG A 1 88 ? -6.558 -5.719 10.464 1.00 98.50 88 ARG A CA 1
ATOM 634 C C . ARG A 1 88 ? -6.010 -7.015 11.062 1.00 98.50 88 ARG A C 1
ATOM 636 O O . ARG A 1 88 ? -4.998 -6.990 11.759 1.00 98.50 88 ARG A O 1
ATOM 643 N N . ASP A 1 89 ? -6.671 -8.134 10.785 1.00 98.38 89 ASP A N 1
ATOM 644 C CA . ASP A 1 89 ? -6.260 -9.446 11.273 1.00 98.38 89 ASP A CA 1
ATOM 645 C C . ASP A 1 89 ? -4.913 -9.871 10.686 1.00 98.38 89 ASP A C 1
ATOM 647 O O . ASP A 1 89 ? -4.079 -10.387 11.431 1.00 98.38 89 ASP A O 1
ATOM 651 N N . ASP A 1 90 ? -4.654 -9.583 9.408 1.00 97.81 90 ASP A N 1
ATOM 652 C CA . ASP A 1 90 ? -3.342 -9.804 8.794 1.00 97.81 90 ASP A CA 1
ATOM 653 C C . ASP A 1 90 ? -2.247 -9.035 9.540 1.00 97.81 90 ASP A C 1
ATOM 655 O O . ASP A 1 90 ? -1.215 -9.611 9.891 1.00 97.81 90 ASP A O 1
ATOM 659 N N . LEU A 1 91 ? -2.488 -7.753 9.839 1.00 98.31 91 LEU A N 1
ATOM 660 C CA . LEU A 1 91 ? -1.510 -6.883 10.496 1.00 98.31 91 LEU A CA 1
ATOM 661 C C . LEU A 1 91 ? -1.241 -7.274 11.954 1.00 98.31 91 LEU A C 1
ATOM 663 O O . LEU A 1 91 ? -0.099 -7.230 12.415 1.00 98.31 91 LEU A O 1
ATOM 667 N N . VAL A 1 92 ? -2.286 -7.648 12.697 1.00 98.25 92 VAL A N 1
ATOM 668 C CA . VAL A 1 92 ? -2.167 -8.033 14.110 1.00 98.25 92 VAL A CA 1
ATOM 669 C C . VAL A 1 92 ? -1.533 -9.416 14.245 1.00 98.25 92 VAL A C 1
ATOM 671 O O . VAL A 1 92 ? -0.585 -9.568 15.011 1.00 98.25 92 VAL A O 1
ATOM 674 N N . ARG A 1 93 ? -2.010 -10.420 13.495 1.00 97.88 93 ARG A N 1
ATOM 675 C CA . ARG A 1 93 ? -1.525 -11.809 13.616 1.00 97.88 93 ARG A CA 1
ATOM 676 C C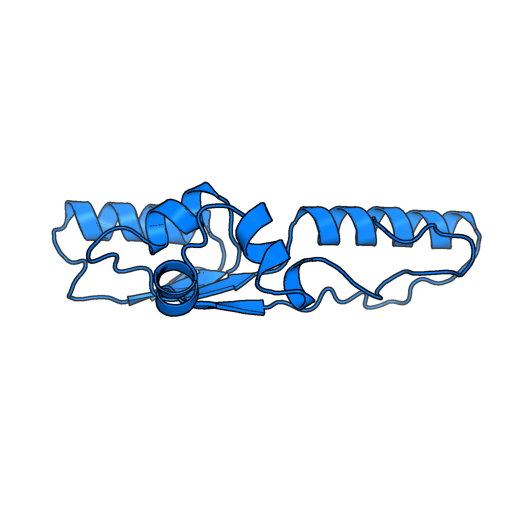 . ARG A 1 93 ? -0.078 -11.973 13.155 1.00 97.88 93 ARG A C 1
ATOM 678 O O . ARG A 1 93 ? 0.627 -12.812 13.701 1.00 97.88 93 ARG A O 1
ATOM 685 N N . ASN A 1 94 ? 0.362 -11.181 12.176 1.00 97.75 94 ASN A N 1
ATOM 686 C CA . ASN A 1 94 ? 1.732 -11.233 11.653 1.00 97.75 94 ASN A CA 1
ATOM 687 C C . ASN A 1 94 ? 2.679 -10.201 12.287 1.00 97.75 94 ASN A C 1
ATOM 689 O O . ASN A 1 94 ? 3.821 -10.096 11.842 1.00 97.75 94 ASN A O 1
ATOM 693 N N . ASP A 1 95 ? 2.211 -9.445 13.287 1.00 97.88 95 ASP A N 1
ATOM 694 C CA . ASP A 1 95 ? 2.947 -8.358 13.950 1.00 97.88 95 ASP A CA 1
ATOM 695 C C . ASP A 1 95 ? 3.589 -7.345 12.978 1.00 97.88 95 ASP A C 1
ATOM 697 O O . ASP A 1 95 ? 4.712 -6.879 13.164 1.00 97.88 95 ASP A O 1
ATOM 701 N N . ILE A 1 96 ? 2.857 -6.988 11.923 1.00 98.19 96 ILE A N 1
ATOM 702 C CA . ILE A 1 96 ? 3.304 -6.039 10.897 1.00 98.19 96 ILE A CA 1
ATOM 703 C C . ILE A 1 96 ? 3.137 -4.629 11.447 1.00 98.19 96 ILE A C 1
ATOM 705 O O . ILE A 1 96 ? 2.013 -4.233 11.738 1.00 98.19 96 ILE A O 1
ATOM 709 N N . LYS A 1 97 ? 4.218 -3.858 11.591 1.00 98.31 97 LYS A N 1
ATOM 710 C CA . LYS A 1 97 ? 4.165 -2.487 12.133 1.00 98.31 97 LYS A CA 1
ATOM 711 C C . LYS A 1 97 ? 4.461 -1.422 11.084 1.00 98.31 97 LYS A C 1
ATOM 713 O O . LYS A 1 97 ? 4.123 -0.263 11.287 1.00 98.31 97 LYS A O 1
ATOM 718 N N . THR A 1 98 ? 5.075 -1.810 9.973 1.00 97.50 98 THR A N 1
ATOM 719 C CA . THR A 1 98 ? 5.557 -0.896 8.938 1.00 97.50 98 THR A CA 1
ATOM 720 C C . THR A 1 98 ? 5.268 -1.417 7.534 1.00 97.50 98 THR A C 1
ATOM 722 O O . THR A 1 98 ? 5.008 -2.604 7.329 1.00 97.50 98 THR A O 1
ATOM 725 N N . ILE A 1 99 ? 5.374 -0.534 6.536 1.00 95.38 99 ILE A N 1
ATOM 726 C CA . ILE A 1 99 ? 5.345 -0.926 5.117 1.00 95.38 99 ILE A CA 1
ATOM 727 C C . ILE A 1 99 ? 6.455 -1.935 4.785 1.00 95.38 99 ILE A C 1
ATOM 729 O O . ILE A 1 99 ? 6.250 -2.824 3.959 1.00 95.38 99 ILE A O 1
ATOM 733 N N . ALA A 1 100 ? 7.612 -1.834 5.446 1.00 94.25 100 ALA A N 1
ATOM 734 C CA . ALA A 1 100 ? 8.708 -2.780 5.267 1.00 94.25 100 ALA A CA 1
ATOM 735 C C . ALA A 1 100 ? 8.330 -4.181 5.774 1.00 94.25 100 ALA A C 1
ATOM 737 O O . ALA A 1 100 ? 8.497 -5.158 5.043 1.00 94.25 100 ALA A O 1
ATOM 738 N N . ASP A 1 101 ? 7.742 -4.279 6.971 1.00 96.75 101 ASP A N 1
ATOM 739 C CA . ASP A 1 101 ? 7.236 -5.550 7.509 1.00 96.75 101 ASP A CA 1
ATOM 740 C C . ASP A 1 101 ? 6.157 -6.139 6.596 1.00 96.75 101 ASP A C 1
ATOM 742 O O . ASP A 1 101 ? 6.138 -7.343 6.335 1.00 96.75 101 ASP A O 1
ATOM 746 N N . LEU A 1 102 ? 5.275 -5.279 6.072 1.00 95.50 102 LEU A N 1
ATOM 747 C CA . LEU A 1 102 ? 4.217 -5.686 5.158 1.00 95.50 102 LEU A CA 1
ATOM 748 C C . LEU A 1 102 ? 4.808 -6.277 3.876 1.00 95.50 102 LEU A C 1
ATOM 750 O O . LEU A 1 102 ? 4.425 -7.376 3.489 1.00 95.50 102 LEU A O 1
ATOM 754 N N . GLY A 1 103 ? 5.785 -5.609 3.260 1.00 93.69 103 GLY A N 1
ATOM 755 C CA . GLY A 1 103 ? 6.490 -6.125 2.084 1.00 93.69 103 GLY A CA 1
ATOM 756 C C . GLY A 1 103 ? 7.270 -7.417 2.359 1.00 93.69 103 GLY A C 1
ATOM 757 O O . GLY A 1 103 ? 7.353 -8.277 1.484 1.00 93.69 103 GLY A O 1
ATOM 758 N N . ALA A 1 104 ? 7.805 -7.593 3.570 1.00 93.44 104 ALA A N 1
ATOM 759 C CA . ALA A 1 104 ? 8.483 -8.826 3.972 1.00 93.44 104 ALA A CA 1
ATOM 760 C C . ALA A 1 104 ? 7.509 -10.005 4.153 1.00 93.44 104 ALA A C 1
ATOM 762 O O . ALA A 1 104 ? 7.859 -11.146 3.851 1.00 93.44 104 ALA A O 1
ATOM 763 N N . LYS A 1 105 ? 6.288 -9.745 4.637 1.00 94.44 105 LYS A N 1
ATOM 764 C CA . LYS A 1 105 ? 5.254 -10.769 4.866 1.00 94.44 105 LYS A CA 1
ATOM 765 C C . LYS A 1 105 ? 4.385 -11.049 3.642 1.00 94.44 105 LYS A C 1
ATOM 767 O O . LYS A 1 105 ? 3.907 -12.170 3.494 1.00 94.44 105 LYS A O 1
ATOM 772 N N . PHE A 1 106 ? 4.205 -10.065 2.766 1.00 91.00 106 PHE A N 1
ATOM 773 C CA . PHE A 1 106 ? 3.370 -10.138 1.570 1.00 91.00 106 PHE A CA 1
ATOM 774 C C . PHE A 1 106 ? 4.234 -9.879 0.328 1.00 91.00 106 PHE A C 1
ATOM 776 O O . PHE A 1 106 ? 4.330 -8.739 -0.127 1.00 91.00 106 PHE A O 1
ATOM 783 N N . PRO A 1 107 ? 4.843 -10.921 -0.274 1.00 87.50 107 PRO A N 1
ATOM 784 C CA . PRO A 1 107 ? 5.721 -10.762 -1.437 1.00 87.50 107 PRO A CA 1
ATOM 785 C C . PRO A 1 107 ? 5.060 -10.050 -2.625 1.00 87.50 107 PRO A C 1
ATOM 787 O O . PRO A 1 107 ? 5.713 -9.277 -3.325 1.00 87.50 107 PRO A O 1
ATOM 790 N N . ALA A 1 108 ? 3.749 -10.248 -2.810 1.00 85.75 108 ALA A N 1
ATOM 791 C CA . ALA A 1 108 ? 2.956 -9.562 -3.833 1.00 85.75 108 ALA A CA 1
ATOM 792 C C . ALA A 1 108 ? 2.909 -8.031 -3.648 1.00 85.75 108 ALA A C 1
ATOM 794 O O . ALA A 1 108 ? 2.675 -7.304 -4.606 1.00 85.75 108 ALA A O 1
ATOM 795 N N . PHE A 1 109 ? 3.173 -7.536 -2.436 1.00 90.75 109 PHE A N 1
ATOM 796 C CA . PHE A 1 109 ? 3.242 -6.112 -2.111 1.00 90.75 109 PHE A CA 1
ATOM 797 C C . PHE A 1 109 ? 4.651 -5.523 -2.314 1.00 90.75 109 PHE A C 1
ATOM 799 O O . PHE A 1 109 ? 4.834 -4.306 -2.298 1.00 90.75 109 PHE A O 1
ATOM 806 N N . ARG A 1 110 ? 5.678 -6.367 -2.491 1.00 90.00 110 ARG A N 1
ATOM 807 C CA . ARG A 1 110 ? 7.085 -5.942 -2.563 1.00 90.00 110 ARG A CA 1
ATOM 808 C C . ARG A 1 110 ? 7.564 -5.628 -3.980 1.00 90.00 110 ARG A C 1
ATOM 810 O O . ARG A 1 110 ? 8.489 -4.837 -4.134 1.00 90.00 110 ARG A O 1
ATOM 817 N N . SER A 1 111 ? 6.991 -6.249 -5.007 1.00 89.06 111 SER A N 1
ATOM 818 C CA . SER A 1 111 ? 7.513 -6.139 -6.374 1.00 89.06 111 SER A CA 1
ATOM 819 C C . SER A 1 111 ? 6.419 -6.198 -7.435 1.00 89.06 111 SER A C 1
ATOM 821 O O . SER A 1 111 ? 5.302 -6.633 -7.169 1.00 89.06 111 SER A O 1
ATOM 823 N N . SER A 1 112 ? 6.756 -5.733 -8.639 1.00 92.19 112 SER A N 1
ATOM 824 C CA . SER A 1 112 ? 5.887 -5.762 -9.814 1.00 92.19 112 SER A CA 1
ATOM 825 C C . SER A 1 112 ? 6.697 -6.114 -11.061 1.00 92.19 112 SER A C 1
ATOM 827 O O . SER A 1 112 ? 7.774 -5.548 -11.295 1.00 92.19 112 SER A O 1
ATOM 829 N N . ASP A 1 113 ? 6.144 -7.016 -11.864 1.00 92.25 113 ASP A N 1
ATOM 830 C CA . ASP A 1 113 ? 6.614 -7.414 -13.195 1.00 92.25 113 ASP A CA 1
ATOM 831 C C . ASP A 1 113 ? 6.211 -6.413 -14.292 1.00 92.25 113 ASP A C 1
ATOM 833 O O . ASP A 1 113 ? 6.633 -6.536 -15.439 1.00 92.25 113 ASP A O 1
ATOM 837 N N . ALA A 1 114 ? 5.439 -5.380 -13.951 1.00 94.00 114 ALA A N 1
ATOM 838 C CA . ALA A 1 114 ? 5.059 -4.342 -14.893 1.00 94.00 114 ALA A CA 1
ATOM 839 C C . ALA A 1 114 ? 6.265 -3.486 -15.320 1.00 94.00 114 ALA A C 1
ATOM 841 O O . ALA A 1 114 ? 7.111 -3.122 -14.497 1.00 94.00 114 ALA A O 1
ATOM 842 N N . ALA A 1 115 ? 6.293 -3.113 -16.603 1.00 95.44 115 ALA A N 1
ATOM 843 C CA . ALA A 1 115 ? 7.309 -2.246 -17.200 1.00 95.44 115 ALA A CA 1
ATOM 844 C C . ALA A 1 115 ? 8.762 -2.745 -17.012 1.00 95.44 115 ALA A C 1
ATOM 846 O O . ALA A 1 115 ? 9.670 -1.958 -16.771 1.00 95.44 115 ALA A O 1
ATOM 847 N N . THR A 1 116 ? 9.016 -4.053 -17.099 1.00 94.88 116 THR A N 1
ATOM 848 C CA . THR A 1 116 ? 10.380 -4.618 -17.051 1.00 94.88 116 THR A CA 1
ATOM 849 C C . THR A 1 116 ? 10.990 -4.818 -18.438 1.00 94.88 116 THR A C 1
ATOM 851 O O . THR A 1 116 ? 10.276 -5.117 -19.391 1.00 94.88 116 THR A O 1
ATOM 854 N N . ALA A 1 117 ? 12.321 -4.790 -18.524 1.00 94.50 117 ALA A N 1
ATOM 855 C CA . ALA A 1 117 ? 13.098 -5.287 -19.661 1.00 94.50 117 ALA A CA 1
ATOM 856 C C . ALA A 1 117 ? 14.407 -5.917 -19.162 1.00 94.50 117 ALA A C 1
ATOM 858 O O . ALA A 1 117 ? 14.848 -5.611 -18.059 1.00 94.50 117 ALA A O 1
ATOM 859 N N . ALA A 1 118 ? 15.052 -6.766 -19.970 1.00 94.19 118 ALA A N 1
ATOM 860 C CA . ALA A 1 118 ? 16.272 -7.486 -19.571 1.00 94.19 118 ALA A CA 1
ATOM 861 C C . ALA A 1 118 ? 17.443 -6.567 -19.163 1.00 94.19 118 ALA A C 1
ATOM 863 O O . ALA A 1 118 ? 18.299 -6.967 -18.382 1.00 94.19 118 ALA A O 1
ATOM 864 N N . TRP A 1 119 ? 17.477 -5.340 -19.691 1.00 95.31 119 TRP A N 1
ATOM 865 C CA . TRP A 1 119 ? 18.491 -4.332 -19.377 1.00 95.31 119 TRP A CA 1
ATOM 866 C C . TRP A 1 119 ? 18.145 -3.482 -18.143 1.00 95.31 119 TRP A C 1
ATOM 868 O O . TRP A 1 119 ? 19.009 -2.770 -17.635 1.00 95.31 119 TRP A O 1
ATOM 878 N N . ILE A 1 120 ? 16.902 -3.545 -17.650 1.00 94.06 120 ILE A N 1
ATOM 879 C CA . ILE A 1 120 ? 16.482 -2.864 -16.423 1.00 94.06 120 ILE A CA 1
ATOM 880 C C . ILE A 1 120 ? 16.849 -3.767 -15.237 1.00 94.06 120 ILE A C 1
ATOM 882 O O . ILE A 1 120 ? 16.355 -4.895 -15.170 1.00 94.06 120 ILE A O 1
ATOM 886 N N . PRO A 1 121 ? 17.671 -3.299 -14.279 1.00 88.44 121 PRO A N 1
ATOM 887 C CA . PRO A 1 121 ? 18.028 -4.094 -13.111 1.00 88.44 121 PRO A CA 1
ATOM 888 C C . PRO A 1 121 ? 16.797 -4.537 -12.315 1.00 88.44 121 PRO A C 1
ATOM 890 O O . PRO A 1 121 ? 15.846 -3.772 -12.133 1.00 88.44 121 PRO A O 1
ATOM 893 N N . ALA A 1 122 ? 16.833 -5.763 -11.792 1.00 77.31 122 ALA A N 1
ATOM 894 C CA . ALA A 1 122 ? 15.851 -6.196 -10.809 1.00 77.31 122 ALA A CA 1
ATOM 895 C C . ALA A 1 122 ? 16.012 -5.373 -9.519 1.00 77.31 122 ALA A C 1
ATOM 897 O O . ALA A 1 122 ? 17.133 -5.120 -9.073 1.00 77.31 122 ALA A O 1
ATOM 898 N N . ALA A 1 123 ? 14.894 -4.961 -8.917 1.00 68.06 123 ALA A N 1
ATOM 899 C CA . ALA A 1 123 ? 14.914 -4.351 -7.592 1.00 68.06 123 ALA A CA 1
ATOM 900 C C . ALA A 1 123 ? 15.392 -5.388 -6.557 1.00 68.06 123 ALA A C 1
ATOM 902 O O . ALA A 1 123 ? 14.931 -6.531 -6.588 1.00 68.06 123 ALA A O 1
ATOM 903 N N . GLN A 1 124 ? 16.326 -4.993 -5.684 1.00 53.59 124 GLN A N 1
ATOM 904 C CA . GLN A 1 124 ? 16.905 -5.855 -4.643 1.00 53.59 124 GLN A CA 1
ATOM 905 C C . GLN A 1 124 ? 15.943 -6.187 -3.496 1.00 53.59 124 GLN A C 1
ATOM 907 O O . GLN A 1 124 ? 15.011 -5.412 -3.171 1.00 53.59 124 GLN A O 1
#